Protein AF-A0A9X8YN24-F1 (afdb_monomer_lite)

Sequence (82 aa):
AELKSHDTLIISAPMYNFNIPTQLKIYFDLIARAGQTFRYTSAGAEGLVTGKKAIVISSRGGVHADTPTDLITPYVKLFLGF

Secondary structure (DSSP, 8-state):
-GGGG-SEEEEE---BTTB--HHHHHHHHHH--BTTTEEEETTEEEES--SPEEEEE---SS--TTSTT--HHHHHHHHH--

Foldseek 3Di:
DVLLPDQEAEAEFEDDPLGGDVVVVVVLVVQPDEPRQWHQDPVGIGGDSPNHHYDYDYHYPDDCPPHPSNPYVVVVCVSVVD

Organism: Serratia marcescens (NCBI:txid615)

Structure (mmCIF, N/CA/C/O backbone):
data_AF-A0A9X8YN24-F1
#
_entry.id   AF-A0A9X8YN24-F1
#
loop_
_atom_site.group_PDB
_atom_site.id
_atom_site.type_symbol
_atom_site.label_atom_id
_atom_site.label_alt_id
_atom_site.label_com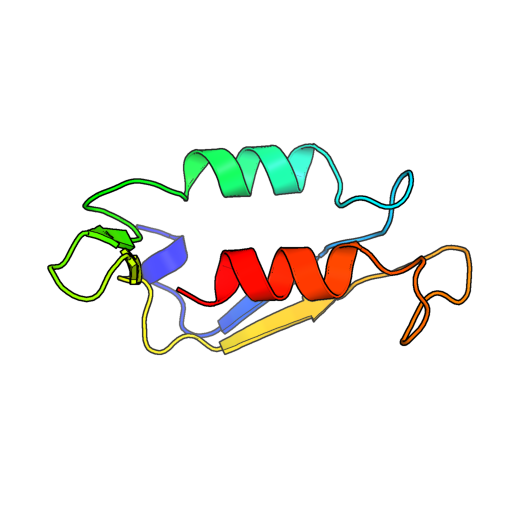p_id
_atom_site.label_asym_id
_atom_site.label_entity_id
_atom_site.label_seq_id
_atom_site.pdbx_PDB_ins_code
_atom_site.Cartn_x
_atom_site.Cartn_y
_atom_site.Cartn_z
_atom_site.occupancy
_atom_site.B_iso_or_equiv
_atom_site.auth_seq_id
_atom_site.auth_comp_id
_atom_site.auth_asym_id
_atom_site.auth_atom_id
_atom_site.pdbx_PDB_model_num
ATOM 1 N N . ALA A 1 1 ? -16.563 3.605 2.866 1.00 74.25 1 ALA A N 1
ATOM 2 C CA . ALA A 1 1 ? -17.647 2.659 2.542 1.00 74.25 1 ALA A CA 1
ATOM 3 C C . ALA A 1 1 ? -17.157 1.648 1.512 1.00 74.25 1 ALA A C 1
ATOM 5 O O . ALA A 1 1 ? -17.002 0.497 1.885 1.00 74.25 1 ALA A O 1
ATOM 6 N N . GLU A 1 2 ? -16.777 2.089 0.307 1.00 95.38 2 GLU A N 1
ATOM 7 C CA . GLU A 1 2 ? -16.289 1.228 -0.788 1.00 95.38 2 GLU A CA 1
ATOM 8 C C . GLU A 1 2 ? -15.161 0.254 -0.390 1.00 95.38 2 GLU A C 1
ATOM 10 O O . GLU A 1 2 ? -15.330 -0.954 -0.507 1.00 95.38 2 GLU A O 1
ATOM 15 N N . LEU A 1 3 ? -14.036 0.739 0.154 1.00 95.12 3 LEU A N 1
ATOM 16 C CA . LEU A 1 3 ? -12.900 -0.129 0.519 1.00 95.12 3 LEU A CA 1
ATOM 17 C C . LEU A 1 3 ? -13.284 -1.270 1.485 1.00 95.12 3 LEU A C 1
ATOM 19 O O . LEU A 1 3 ? -12.769 -2.378 1.389 1.00 95.12 3 LEU A O 1
ATOM 23 N N . LYS A 1 4 ? -14.198 -1.005 2.428 1.00 95.12 4 LYS A N 1
ATOM 24 C CA . LYS A 1 4 ? -14.619 -1.984 3.444 1.00 95.12 4 LYS A CA 1
ATOM 25 C C . LYS A 1 4 ? -15.665 -2.973 2.922 1.00 95.12 4 LYS A C 1
ATOM 27 O O . LYS A 1 4 ? -15.770 -4.062 3.484 1.00 95.12 4 LYS A O 1
ATOM 32 N N . SER A 1 5 ? -16.420 -2.604 1.884 1.00 97.06 5 SER A N 1
ATOM 33 C CA . SER A 1 5 ? -17.538 -3.392 1.345 1.00 97.06 5 SER A CA 1
ATOM 34 C C . SER A 1 5 ? -17.121 -4.479 0.353 1.00 97.06 5 SER A C 1
ATOM 36 O O . SER A 1 5 ? -17.988 -5.137 -0.207 1.00 97.06 5 SER A O 1
ATOM 38 N N . HIS A 1 6 ? -15.822 -4.660 0.119 1.00 97.38 6 HIS A N 1
ATOM 39 C CA . HIS A 1 6 ? -15.283 -5.684 -0.773 1.00 97.38 6 HIS A CA 1
ATOM 40 C C . HIS A 1 6 ? -14.395 -6.647 0.011 1.00 97.38 6 HIS A C 1
ATOM 42 O O . HIS A 1 6 ? -13.750 -6.242 0.979 1.00 97.38 6 HIS A O 1
ATOM 48 N N . ASP A 1 7 ? -14.345 -7.910 -0.409 1.00 97.25 7 ASP A N 1
ATOM 49 C CA . ASP A 1 7 ? -13.488 -8.932 0.210 1.00 97.25 7 ASP A CA 1
ATOM 50 C C . ASP A 1 7 ? -12.114 -9.011 -0.456 1.00 97.25 7 ASP A C 1
ATOM 52 O O . ASP A 1 7 ? -11.105 -9.274 0.198 1.00 97.25 7 ASP A O 1
ATOM 56 N N . THR A 1 8 ? -12.070 -8.754 -1.766 1.00 97.81 8 THR A N 1
ATOM 57 C CA . THR A 1 8 ? -10.841 -8.758 -2.561 1.00 97.81 8 THR A CA 1
ATOM 58 C C . THR A 1 8 ? -10.565 -7.370 -3.119 1.00 97.81 8 THR A C 1
ATOM 60 O O . THR A 1 8 ? -11.435 -6.754 -3.729 1.00 97.81 8 THR A O 1
ATOM 63 N N . LEU A 1 9 ? -9.334 -6.900 -2.936 1.00 97.12 9 LEU A N 1
ATOM 64 C CA . LEU A 1 9 ? -8.838 -5.626 -3.440 1.00 97.12 9 LEU A CA 1
ATOM 65 C C . LEU A 1 9 ? -7.812 -5.902 -4.539 1.00 97.12 9 LEU A C 1
ATOM 67 O O . LEU A 1 9 ? -6.764 -6.485 -4.267 1.00 97.12 9 LEU A O 1
ATOM 71 N N . ILE A 1 10 ? -8.102 -5.492 -5.773 1.00 98.12 10 ILE A N 1
ATOM 72 C CA . ILE A 1 10 ? -7.156 -5.583 -6.893 1.00 98.12 10 ILE A CA 1
ATOM 73 C C . ILE A 1 10 ? -6.547 -4.199 -7.102 1.00 98.12 10 ILE A C 1
ATOM 75 O O . ILE A 1 10 ? -7.262 -3.244 -7.394 1.00 98.12 10 ILE A O 1
ATOM 79 N N . ILE A 1 11 ? -5.229 -4.085 -6.940 1.00 98.44 11 ILE A N 1
ATOM 80 C CA . ILE A 1 11 ? -4.513 -2.806 -6.966 1.00 98.44 11 ILE A CA 1
ATOM 81 C C . ILE A 1 11 ? -3.465 -2.846 -8.075 1.00 98.44 11 ILE A C 1
ATOM 83 O O . ILE A 1 11 ? -2.542 -3.660 -8.042 1.00 98.44 11 ILE A O 1
ATOM 87 N N . SER A 1 12 ? -3.584 -1.944 -9.049 1.00 98.38 12 SER A N 1
ATOM 88 C CA . SER A 1 12 ? -2.532 -1.710 -10.040 1.00 98.38 12 SER A CA 1
ATOM 89 C C . SER A 1 12 ? -1.513 -0.718 -9.481 1.00 98.38 12 SER A C 1
ATOM 91 O O . SER A 1 12 ? -1.867 0.412 -9.149 1.00 98.38 12 SER A O 1
ATOM 93 N N . ALA A 1 13 ? -0.256 -1.141 -9.368 1.00 98.50 13 ALA A N 1
ATOM 94 C CA . ALA A 1 13 ? 0.841 -0.344 -8.820 1.00 98.50 13 ALA A CA 1
ATOM 95 C C . ALA A 1 13 ? 2.071 -0.390 -9.751 1.00 98.50 13 ALA A C 1
ATOM 97 O O . ALA A 1 13 ? 3.095 -0.984 -9.388 1.00 98.50 13 ALA A O 1
ATOM 98 N N . PRO A 1 14 ? 1.980 0.160 -10.978 1.00 98.56 14 PRO A N 1
ATOM 99 C CA . PRO A 1 14 ? 3.114 0.203 -11.894 1.00 98.56 14 PRO A CA 1
ATOM 100 C C . PRO A 1 14 ? 4.233 1.095 -11.342 1.00 98.56 14 PRO A C 1
ATOM 102 O O . PRO A 1 14 ? 3.977 2.052 -10.615 1.00 98.56 14 PRO A O 1
ATOM 105 N N . MET A 1 15 ? 5.480 0.786 -11.692 1.00 98.75 15 MET A N 1
ATOM 106 C CA . MET A 1 15 ? 6.637 1.564 -11.250 1.00 98.75 15 MET A CA 1
ATOM 107 C C . MET A 1 15 ? 6.861 2.789 -12.131 1.00 98.75 15 MET A C 1
ATOM 109 O O . MET A 1 15 ? 7.281 2.639 -13.278 1.00 98.75 15 MET A O 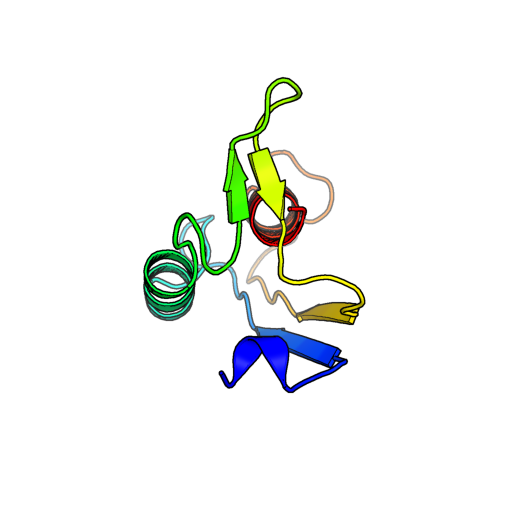1
ATOM 113 N N . TYR A 1 16 ? 6.689 3.985 -11.563 1.00 98.56 16 TYR A N 1
ATOM 114 C CA . TYR A 1 16 ? 7.113 5.260 -12.149 1.00 98.56 16 TYR A CA 1
ATOM 115 C C . TYR A 1 16 ? 8.160 5.909 -11.244 1.00 98.56 16 TYR A C 1
ATOM 117 O O . TYR A 1 16 ? 7.8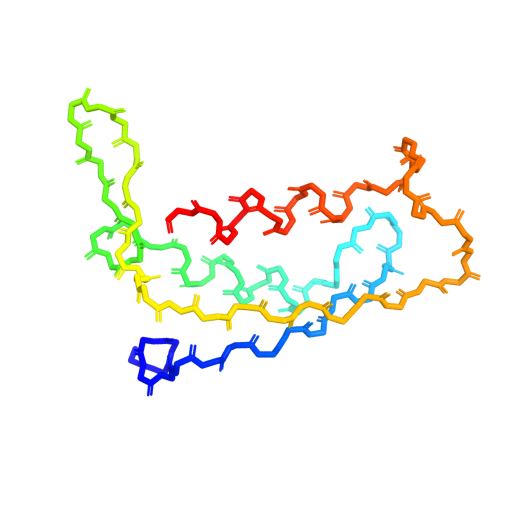80 6.220 -10.090 1.00 98.56 16 TYR A O 1
ATOM 125 N N . ASN A 1 17 ? 9.377 6.111 -11.761 1.00 98.19 17 ASN A N 1
ATOM 126 C CA . ASN A 1 17 ? 10.491 6.727 -11.026 1.00 98.19 17 ASN A CA 1
ATOM 127 C C . ASN A 1 17 ? 10.734 6.090 -9.641 1.00 98.19 17 ASN A C 1
ATOM 129 O O . ASN A 1 17 ? 10.800 6.789 -8.632 1.00 98.19 17 ASN A O 1
ATOM 133 N N . PHE A 1 18 ? 10.834 4.754 -9.596 1.00 98.25 18 PHE A N 1
ATOM 134 C CA . PHE A 1 18 ? 11.026 3.951 -8.373 1.00 98.25 18 PHE A CA 1
ATOM 135 C C . PHE A 1 18 ? 9.900 4.058 -7.329 1.00 98.25 18 PHE A C 1
ATOM 137 O O . PHE A 1 18 ? 10.065 3.614 -6.195 1.00 98.25 18 PHE A O 1
ATOM 144 N N . ASN A 1 19 ? 8.746 4.610 -7.704 1.00 98.62 19 ASN A N 1
ATOM 145 C CA . ASN A 1 19 ? 7.599 4.801 -6.825 1.00 98.62 19 ASN A CA 1
ATOM 146 C C . ASN A 1 19 ? 6.298 4.320 -7.492 1.00 98.62 19 ASN A C 1
ATOM 148 O O . ASN A 1 19 ? 6.271 3.991 -8.682 1.00 98.62 19 ASN A O 1
ATOM 152 N N . ILE A 1 20 ? 5.213 4.272 -6.720 1.00 98.75 20 ILE A N 1
ATOM 153 C CA . ILE A 1 20 ? 3.862 4.088 -7.256 1.00 98.75 20 ILE A CA 1
ATOM 154 C C . ILE A 1 20 ? 3.382 5.358 -7.981 1.00 98.75 20 ILE A C 1
ATOM 156 O O . ILE A 1 20 ? 3.891 6.450 -7.709 1.00 98.75 20 ILE A O 1
ATOM 160 N N . PRO A 1 21 ? 2.366 5.272 -8.859 1.00 98.75 21 PRO A N 1
ATOM 161 C CA . PRO A 1 21 ? 1.820 6.455 -9.509 1.00 98.75 21 PRO A CA 1
ATOM 162 C C . PRO A 1 21 ? 1.183 7.403 -8.494 1.00 98.75 21 PRO A C 1
ATOM 164 O O . PRO A 1 21 ? 0.529 6.967 -7.542 1.00 98.75 21 PRO A O 1
ATOM 167 N N . THR A 1 22 ? 1.284 8.706 -8.752 1.00 98.69 22 THR A N 1
ATOM 168 C CA . THR A 1 22 ? 0.675 9.746 -7.912 1.00 98.69 22 THR A CA 1
ATOM 169 C C . THR A 1 22 ? -0.827 9.531 -7.720 1.00 98.69 22 THR A C 1
ATOM 171 O O . THR A 1 22 ? -1.343 9.779 -6.638 1.00 98.69 22 THR A O 1
ATOM 174 N N . GLN A 1 23 ? -1.536 9.009 -8.723 1.00 98.62 23 GLN A N 1
ATOM 175 C CA . GLN A 1 23 ? -2.965 8.696 -8.635 1.00 98.62 23 GLN A CA 1
ATOM 176 C C . GLN A 1 23 ? -3.260 7.658 -7.542 1.00 98.62 23 GLN A C 1
ATOM 178 O O . GLN A 1 23 ? -4.186 7.844 -6.753 1.00 98.62 23 GLN A O 1
ATOM 183 N N . LEU A 1 24 ? -2.447 6.598 -7.452 1.00 98.69 24 LEU A N 1
ATOM 184 C CA . LEU A 1 24 ? -2.579 5.600 -6.390 1.00 98.69 24 LEU A CA 1
ATOM 185 C C . LEU A 1 24 ? -2.179 6.193 -5.035 1.00 98.69 24 LEU A C 1
ATOM 187 O O . LEU A 1 24 ? -2.850 5.950 -4.036 1.00 98.69 24 LEU A O 1
ATOM 191 N N . LYS A 1 25 ? -1.124 7.014 -5.005 1.00 98.69 25 LYS A N 1
ATOM 192 C CA . LYS A 1 25 ? -0.675 7.678 -3.778 1.00 98.69 25 LYS A CA 1
ATOM 193 C C . LYS A 1 25 ? -1.743 8.614 -3.204 1.00 98.69 25 LYS A C 1
ATOM 195 O O . LYS A 1 25 ? -1.992 8.567 -2.006 1.00 98.69 25 LYS A O 1
ATOM 200 N N . ILE A 1 26 ? -2.417 9.396 -4.047 1.00 98.75 26 ILE A N 1
ATOM 201 C CA . ILE A 1 26 ? -3.542 10.253 -3.643 1.00 98.75 26 ILE A CA 1
ATOM 202 C C . ILE A 1 26 ? -4.669 9.407 -3.045 1.00 98.75 26 ILE A C 1
ATOM 204 O O . ILE A 1 26 ? -5.207 9.758 -1.997 1.00 98.75 26 ILE A O 1
ATOM 208 N N . TYR A 1 27 ? -5.014 8.279 -3.673 1.00 98.50 27 TYR A N 1
ATOM 209 C CA . TYR A 1 27 ? -6.020 7.371 -3.122 1.00 98.50 27 TYR A CA 1
ATOM 210 C C . TYR A 1 27 ? -5.609 6.853 -1.736 1.00 98.50 27 TYR A C 1
ATOM 212 O O . TYR A 1 27 ? -6.401 6.946 -0.800 1.00 98.50 27 TYR A O 1
ATOM 220 N N . PHE A 1 28 ? -4.364 6.386 -1.581 1.00 98.31 28 PHE A N 1
ATOM 221 C CA . PHE A 1 28 ? -3.800 5.952 -0.297 1.00 98.31 28 PHE A CA 1
ATOM 222 C C . PHE A 1 28 ? -3.882 7.043 0.776 1.00 98.31 28 PHE A C 1
ATOM 224 O O . PHE A 1 28 ? -4.364 6.776 1.879 1.00 98.31 28 PHE A O 1
ATOM 231 N N . ASP A 1 29 ? -3.509 8.277 0.441 1.00 98.50 29 ASP A N 1
ATOM 232 C CA . ASP A 1 29 ? -3.566 9.410 1.367 1.00 98.50 29 ASP A CA 1
ATOM 233 C C . ASP A 1 29 ? -5.001 9.710 1.834 1.00 98.50 29 ASP A C 1
ATOM 235 O O . ASP A 1 29 ? -5.223 10.037 2.998 1.00 98.50 29 ASP A O 1
ATOM 239 N N . LEU A 1 30 ? -5.999 9.549 0.960 1.00 98.19 30 LEU A N 1
ATOM 240 C CA . LEU A 1 30 ? -7.405 9.792 1.299 1.00 98.19 30 LEU A CA 1
ATOM 241 C C . LEU A 1 30 ? -8.038 8.668 2.129 1.00 98.19 30 LEU A C 1
ATOM 243 O O . LEU A 1 30 ? -8.953 8.930 2.920 1.00 98.19 30 LEU A O 1
ATOM 247 N N . ILE A 1 31 ? -7.588 7.421 1.962 1.00 97.25 31 ILE A N 1
ATOM 248 C CA . ILE A 1 31 ? -8.127 6.288 2.727 1.00 97.25 31 ILE A CA 1
ATOM 249 C C . ILE A 1 31 ? -7.423 6.085 4.069 1.00 97.25 31 ILE A C 1
ATOM 251 O O . ILE A 1 31 ? -8.044 5.522 4.968 1.00 97.25 31 ILE A O 1
ATOM 255 N N . ALA A 1 32 ? -6.184 6.545 4.251 1.00 97.31 32 ALA A N 1
ATOM 256 C CA . ALA A 1 32 ? -5.454 6.452 5.516 1.00 97.31 32 ALA A CA 1
ATOM 257 C C . ALA A 1 32 ? -5.983 7.475 6.538 1.00 97.31 32 ALA A C 1
ATOM 259 O O . ALA A 1 32 ? -5.508 8.604 6.639 1.00 97.31 32 ALA A O 1
ATOM 260 N N . ARG A 1 33 ? -7.003 7.089 7.312 1.00 96.88 33 ARG A N 1
ATOM 261 C CA . ARG A 1 33 ? -7.735 7.978 8.222 1.00 96.88 33 ARG A CA 1
ATOM 262 C C . ARG A 1 33 ? -7.861 7.356 9.610 1.00 96.88 33 ARG A C 1
ATOM 264 O O . ARG A 1 33 ? -8.458 6.286 9.766 1.00 96.88 33 ARG A O 1
ATOM 271 N N . ALA A 1 34 ? -7.362 8.068 10.620 1.00 96.94 34 ALA A N 1
ATOM 272 C CA . ALA A 1 34 ? -7.478 7.668 12.019 1.00 96.94 34 ALA A CA 1
ATOM 273 C C . ALA A 1 34 ? -8.954 7.532 12.440 1.00 96.94 34 ALA A C 1
ATOM 275 O O . ALA A 1 34 ? -9.806 8.340 12.062 1.00 96.94 34 ALA A O 1
ATOM 276 N N . GLY A 1 35 ? -9.266 6.473 13.186 1.00 96.31 35 GLY A N 1
ATOM 277 C CA . GLY A 1 35 ? -10.623 6.093 13.585 1.00 96.31 35 GLY A CA 1
ATOM 278 C C . GLY A 1 35 ? -11.480 5.499 12.460 1.00 96.31 35 GLY A C 1
ATOM 279 O O . GLY A 1 35 ? -12.609 5.090 12.717 1.00 96.31 35 GLY A O 1
ATOM 280 N N . GLN A 1 36 ? -10.977 5.440 11.221 1.00 96.19 36 GLN A N 1
ATOM 281 C CA . GLN A 1 36 ? -11.717 4.923 10.065 1.00 96.19 36 GLN A CA 1
ATOM 282 C C . GLN A 1 36 ? -11.061 3.676 9.482 1.00 96.19 36 GLN A C 1
ATOM 284 O O . GLN A 1 36 ? -11.723 2.646 9.367 1.00 96.19 36 GLN A O 1
ATOM 289 N N . THR A 1 37 ? -9.785 3.750 9.111 1.00 97.12 37 THR A N 1
ATOM 290 C CA . THR A 1 37 ? -9.034 2.628 8.516 1.00 97.12 37 THR A CA 1
ATOM 29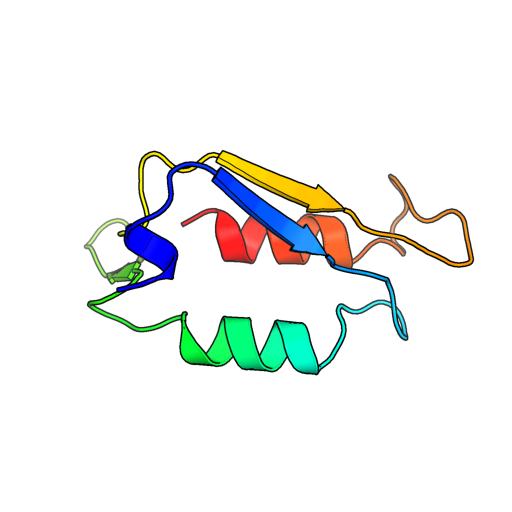1 C C . THR A 1 37 ? -7.917 2.120 9.408 1.00 97.12 37 THR A C 1
ATOM 293 O O . THR A 1 37 ? -7.534 0.967 9.266 1.00 97.12 37 THR A O 1
ATOM 296 N N . PHE A 1 38 ? -7.496 2.912 10.390 1.00 97.50 38 PHE A N 1
ATOM 297 C CA . PHE A 1 38 ? -6.652 2.480 11.498 1.00 97.50 38 PHE A CA 1
ATOM 298 C C . PHE A 1 38 ? -7.041 3.228 12.779 1.00 97.50 38 PHE A C 1
ATOM 300 O O . PHE A 1 38 ? -7.730 4.251 12.726 1.00 97.50 38 PHE A O 1
ATOM 307 N N . ARG A 1 39 ? -6.586 2.753 13.936 1.00 97.44 39 ARG A N 1
ATOM 308 C CA . ARG A 1 39 ? -6.651 3.468 15.220 1.00 97.44 39 ARG A CA 1
ATOM 309 C C . ARG A 1 39 ? -5.349 3.305 15.995 1.00 97.44 39 ARG A C 1
ATOM 311 O O . ARG A 1 39 ? -4.571 2.402 15.713 1.00 97.44 39 ARG A O 1
ATOM 318 N N . TYR A 1 40 ? -5.134 4.162 16.987 1.00 96.75 40 TYR A N 1
ATOM 319 C CA . TYR A 1 40 ? -4.036 4.007 17.937 1.00 96.75 40 TYR A CA 1
ATOM 320 C C . TYR A 1 40 ? -4.506 3.258 19.181 1.00 96.75 40 TYR A C 1
ATOM 322 O O . TYR A 1 40 ? -5.581 3.532 19.716 1.00 96.75 40 TYR A O 1
ATOM 330 N N . THR A 1 41 ? -3.676 2.330 19.638 1.00 96.44 41 THR A N 1
ATOM 331 C CA . THR A 1 41 ? -3.833 1.572 20.881 1.00 96.44 41 THR A CA 1
ATOM 332 C C . THR A 1 41 ? -2.557 1.704 21.714 1.00 96.44 41 THR A C 1
ATOM 334 O O . THR A 1 41 ? -1.548 2.228 21.236 1.00 96.44 41 THR A O 1
ATOM 337 N N . SER A 1 42 ? -2.559 1.198 22.948 1.00 97.31 42 SER A N 1
ATOM 338 C CA . SER A 1 42 ? -1.340 1.123 23.766 1.00 97.31 42 SER A CA 1
ATOM 339 C C . SER A 1 42 ? -0.242 0.244 23.146 1.00 97.31 42 SER A C 1
ATOM 341 O O . SER A 1 42 ? 0.926 0.434 23.468 1.00 97.31 42 SER A O 1
A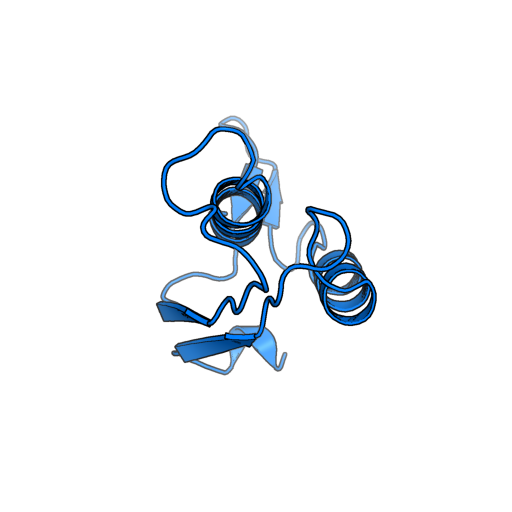TOM 343 N N . ALA A 1 43 ? -0.596 -0.680 22.246 1.00 95.19 43 ALA A N 1
ATOM 344 C CA . ALA A 1 43 ? 0.341 -1.543 21.525 1.00 95.19 43 ALA A CA 1
ATOM 345 C C . ALA A 1 43 ? 0.825 -0.943 20.186 1.00 95.19 43 ALA A C 1
ATOM 347 O O . ALA A 1 43 ? 1.634 -1.561 19.499 1.00 95.19 43 ALA A O 1
ATOM 348 N N . GLY A 1 44 ? 0.344 0.248 19.809 1.00 93.00 44 GLY A N 1
ATOM 349 C CA . GLY A 1 44 ? 0.651 0.902 18.535 1.00 93.00 44 GLY A CA 1
ATOM 350 C C . GLY A 1 44 ? -0.566 1.048 17.619 1.00 93.00 44 GLY A C 1
ATOM 351 O O . GLY A 1 44 ? -1.715 1.007 18.068 1.00 93.00 44 GLY A O 1
ATOM 352 N N . ALA A 1 45 ? -0.312 1.282 16.329 1.00 94.12 45 ALA A N 1
ATOM 353 C CA . ALA A 1 45 ? -1.364 1.411 15.325 1.00 94.12 45 ALA A CA 1
ATOM 354 C C . ALA A 1 45 ? -1.971 0.038 14.983 1.00 94.12 45 ALA A C 1
ATOM 356 O O . ALA A 1 45 ? -1.244 -0.920 14.746 1.00 94.12 45 ALA A O 1
ATOM 357 N N . GLU A 1 46 ? -3.298 -0.033 14.939 1.00 96.31 46 GLU A N 1
ATOM 358 C CA . GLU A 1 46 ? -4.082 -1.223 14.591 1.00 96.31 46 GLU A CA 1
ATOM 359 C C . GLU A 1 46 ? -4.982 -0.894 13.396 1.00 96.31 46 GLU A C 1
ATOM 361 O O . GLU A 1 46 ? -5.689 0.123 13.419 1.00 96.31 46 GLU A O 1
ATOM 366 N N . GLY A 1 47 ? -4.989 -1.728 12.357 1.00 96.88 47 GLY A N 1
ATOM 367 C CA . GLY A 1 47 ? -5.879 -1.545 11.221 1.00 96.88 47 GLY A CA 1
ATOM 368 C C . GLY A 1 47 ? -7.313 -1.971 11.478 1.00 96.88 47 GLY A C 1
ATOM 369 O O . GLY A 1 47 ? -7.632 -2.855 12.266 1.00 96.88 47 GLY A O 1
ATOM 370 N N . LEU A 1 48 ? -8.213 -1.304 10.764 1.00 96.88 48 LEU A N 1
ATOM 371 C CA . LEU A 1 48 ? -9.662 -1.481 10.853 1.00 96.88 48 LEU A CA 1
ATOM 372 C C . LEU A 1 48 ? -10.266 -1.984 9.533 1.00 96.88 48 LEU A C 1
ATOM 374 O O . LEU A 1 48 ? -11.490 -2.056 9.397 1.00 96.88 48 LEU A O 1
ATOM 378 N N . VAL A 1 49 ? -9.429 -2.280 8.536 1.00 96.38 49 VAL A N 1
ATOM 379 C CA . VAL A 1 49 ? -9.825 -2.850 7.240 1.00 96.38 49 VAL A CA 1
ATOM 380 C C . VAL A 1 49 ? -9.404 -4.318 7.222 1.00 96.38 49 VAL A C 1
ATOM 382 O O . VAL A 1 49 ? -8.468 -4.718 6.543 1.00 96.38 49 VAL A O 1
ATOM 385 N N . THR A 1 50 ? -10.092 -5.125 8.026 1.00 95.69 50 THR A N 1
ATOM 386 C CA . THR A 1 50 ? -9.712 -6.515 8.299 1.00 95.69 50 THR A CA 1
ATOM 387 C C . THR A 1 50 ? -10.417 -7.514 7.378 1.00 95.69 50 THR A C 1
ATOM 389 O O . THR A 1 50 ? -11.416 -7.199 6.723 1.00 95.69 50 THR A O 1
ATOM 392 N N . GLY A 1 51 ? -9.882 -8.739 7.314 1.00 95.62 51 GLY A N 1
ATOM 393 C CA . GLY A 1 51 ? -10.482 -9.852 6.567 1.00 95.62 51 GLY A CA 1
ATOM 394 C C . GLY A 1 51 ? -10.426 -9.697 5.046 1.00 95.62 51 GLY A C 1
ATOM 395 O O . GLY A 1 51 ? -11.265 -10.260 4.349 1.00 95.62 51 GLY A O 1
ATOM 396 N N . LYS A 1 52 ? -9.486 -8.897 4.526 1.00 96.00 52 LYS A N 1
ATOM 397 C CA . LYS A 1 52 ? -9.376 -8.588 3.094 1.00 96.00 52 LYS A CA 1
ATOM 398 C C . LYS A 1 52 ? -8.245 -9.364 2.440 1.00 96.00 52 LYS A C 1
ATOM 400 O O . LYS A 1 52 ? -7.182 -9.545 3.027 1.00 96.00 52 LYS A O 1
ATOM 405 N N . LYS A 1 53 ? -8.446 -9.757 1.183 1.00 96.88 53 LYS A N 1
ATOM 406 C CA . LYS A 1 53 ? -7.385 -10.258 0.307 1.00 96.88 53 LYS A CA 1
ATOM 407 C C . LYS A 1 53 ? -6.953 -9.147 -0.645 1.00 96.88 53 LYS A C 1
ATOM 409 O O . LYS A 1 53 ? -7.736 -8.731 -1.492 1.00 96.88 53 LYS A O 1
ATOM 414 N N . ALA A 1 54 ? -5.706 -8.695 -0.553 1.00 97.56 54 ALA A N 1
ATOM 415 C CA . ALA A 1 54 ? -5.142 -7.752 -1.517 1.00 97.56 54 ALA A CA 1
ATOM 416 C C . ALA A 1 54 ? -4.325 -8.487 -2.591 1.00 97.56 54 ALA A C 1
ATOM 418 O O . ALA A 1 54 ? -3.485 -9.330 -2.277 1.00 97.56 54 ALA A O 1
ATOM 419 N N . ILE A 1 55 ? -4.561 -8.157 -3.860 1.00 98.19 55 ILE A N 1
ATOM 420 C CA . ILE A 1 55 ? -3.789 -8.616 -5.017 1.00 98.19 55 ILE A CA 1
ATOM 421 C C . ILE A 1 55 ? -3.181 -7.379 -5.672 1.00 98.19 55 ILE A C 1
ATOM 423 O O . ILE A 1 55 ? -3.898 -6.534 -6.205 1.00 98.19 55 ILE A O 1
ATOM 427 N N . VAL A 1 56 ? -1.853 -7.275 -5.634 1.00 98.12 56 VAL A N 1
ATOM 428 C CA . VAL A 1 56 ? -1.117 -6.147 -6.213 1.00 98.12 56 VAL A CA 1
ATOM 429 C C . VAL A 1 56 ? -0.493 -6.579 -7.534 1.00 98.12 56 VAL A C 1
ATOM 431 O O . VAL A 1 56 ? 0.311 -7.508 -7.572 1.00 98.12 56 VAL A O 1
ATOM 434 N N . ILE A 1 57 ? -0.848 -5.887 -8.613 1.00 98.44 57 ILE A N 1
ATOM 435 C CA . ILE A 1 57 ? -0.288 -6.093 -9.949 1.00 98.44 57 ILE A CA 1
ATOM 436 C C . ILE A 1 57 ? 0.663 -4.929 -10.229 1.00 98.44 57 ILE A C 1
ATOM 438 O O . ILE A 1 57 ? 0.227 -3.794 -10.423 1.00 98.44 57 ILE A O 1
ATOM 442 N N . SER A 1 58 ? 1.969 -5.203 -10.230 1.00 98.19 58 SER A N 1
ATOM 443 C CA . SER A 1 58 ? 3.012 -4.189 -10.424 1.00 98.19 58 SER A CA 1
ATOM 444 C C . SER A 1 58 ? 3.820 -4.484 -11.684 1.00 98.19 58 SER A C 1
ATOM 446 O O . SER A 1 58 ? 4.609 -5.429 -11.720 1.00 98.19 58 SER A O 1
ATOM 448 N N . SER A 1 59 ? 3.615 -3.679 -12.729 1.00 98.31 59 SER A N 1
ATOM 449 C CA . SER A 1 59 ? 4.433 -3.700 -13.944 1.00 98.31 59 SER A CA 1
ATOM 450 C C . SER A 1 59 ? 5.628 -2.755 -13.810 1.00 98.31 59 SER A C 1
ATOM 452 O O . SER A 1 59 ? 5.561 -1.725 -13.136 1.00 98.31 59 SER A O 1
ATOM 454 N N . ARG A 1 60 ? 6.747 -3.118 -14.439 1.00 98.25 60 ARG A N 1
ATOM 455 C CA . ARG A 1 60 ? 7.991 -2.341 -14.443 1.00 98.25 60 ARG A CA 1
ATOM 456 C C . ARG A 1 60 ? 8.629 -2.426 -15.826 1.00 98.25 60 ARG A C 1
ATOM 458 O O . ARG A 1 60 ? 8.449 -3.429 -16.510 1.00 98.25 60 ARG A O 1
ATOM 465 N N . GLY A 1 61 ? 9.377 -1.393 -16.217 1.00 98.38 61 GLY A N 1
ATOM 466 C CA . GLY A 1 61 ? 10.183 -1.435 -17.442 1.00 98.38 61 GLY A CA 1
ATOM 467 C C . GLY A 1 61 ? 11.420 -2.333 -17.311 1.00 98.38 61 GLY A C 1
ATOM 468 O O . GLY A 1 61 ? 11.786 -3.004 -18.268 1.00 98.38 61 GLY A O 1
ATOM 469 N N . GLY A 1 62 ? 12.044 -2.366 -16.126 1.00 97.50 62 GLY A N 1
ATOM 470 C CA . GLY A 1 62 ? 13.206 -3.204 -15.812 1.00 97.50 62 GLY A CA 1
ATOM 471 C C . GLY A 1 62 ? 12.903 -4.347 -14.837 1.00 97.50 62 GLY A C 1
ATOM 472 O O . GLY A 1 62 ? 11.782 -4.499 -14.344 1.00 97.50 62 GLY A O 1
ATOM 473 N N . VAL A 1 63 ? 13.932 -5.140 -14.522 1.00 98.12 63 VAL A N 1
ATOM 474 C CA . VAL A 1 63 ? 13.866 -6.212 -13.517 1.00 98.12 63 VAL A CA 1
ATOM 475 C C . VAL A 1 63 ? 14.307 -5.658 -12.164 1.00 98.12 63 VAL A C 1
ATOM 477 O O . VAL A 1 63 ? 15.488 -5.415 -11.943 1.00 98.12 63 VAL A O 1
ATOM 480 N N . HIS A 1 64 ? 13.343 -5.457 -11.266 1.00 98.19 64 HIS A N 1
ATOM 481 C CA . HIS A 1 64 ? 13.590 -4.908 -9.926 1.00 98.19 64 HIS A CA 1
ATOM 482 C C . HIS A 1 64 ? 13.250 -5.885 -8.795 1.00 98.19 64 HIS A C 1
ATOM 484 O O . HIS A 1 64 ? 13.684 -5.662 -7.667 1.00 98.19 64 HIS A O 1
ATOM 490 N N . ALA A 1 65 ? 12.487 -6.947 -9.081 1.00 96.06 65 ALA A N 1
ATOM 491 C CA . ALA A 1 65 ? 12.044 -7.907 -8.072 1.00 96.06 65 ALA A CA 1
ATOM 492 C C . ALA A 1 65 ? 13.237 -8.461 -7.281 1.00 96.06 65 ALA A C 1
ATOM 494 O O . ALA A 1 65 ? 14.253 -8.823 -7.871 1.00 96.06 65 ALA A O 1
ATOM 495 N N . ASP A 1 66 ? 13.098 -8.478 -5.956 1.00 95.75 66 ASP A N 1
ATOM 496 C CA . ASP A 1 66 ? 14.118 -8.943 -5.010 1.00 95.75 66 ASP A CA 1
ATOM 497 C C . ASP A 1 66 ? 15.473 -8.211 -5.117 1.00 95.75 66 ASP A C 1
ATOM 499 O O . ASP A 1 66 ? 16.515 -8.726 -4.713 1.00 95.75 66 ASP A O 1
ATOM 503 N N . THR A 1 67 ? 15.464 -6.971 -5.620 1.00 98.19 67 THR A N 1
ATOM 504 C CA . THR A 1 67 ? 16.630 -6.075 -5.633 1.00 98.19 67 THR A CA 1
ATOM 505 C C . THR A 1 67 ? 16.409 -4.862 -4.720 1.00 98.19 67 THR A C 1
ATOM 507 O O . THR A 1 67 ? 15.263 -4.476 -4.479 1.00 98.19 67 THR A O 1
ATOM 510 N N . PRO A 1 68 ? 17.477 -4.155 -4.299 1.00 98.19 68 PRO A N 1
ATOM 511 C CA . PRO A 1 68 ? 17.355 -2.901 -3.544 1.00 98.19 68 PRO A CA 1
ATOM 512 C C . PRO A 1 68 ? 16.599 -1.774 -4.267 1.00 98.19 68 PRO A C 1
ATOM 514 O O . PRO A 1 68 ? 16.224 -0.786 -3.645 1.00 98.19 68 PRO A O 1
ATOM 517 N N . THR A 1 69 ? 16.392 -1.896 -5.581 1.00 98.44 69 THR A N 1
ATOM 518 C CA . THR A 1 69 ? 15.676 -0.891 -6.381 1.00 98.44 69 THR A CA 1
ATOM 519 C C . THR A 1 69 ? 14.157 -1.094 -6.393 1.00 98.44 69 THR A C 1
ATOM 521 O O . THR A 1 69 ? 13.433 -0.215 -6.861 1.00 98.44 69 THR A O 1
ATOM 524 N N . ASP A 1 70 ? 13.647 -2.209 -5.852 1.00 98.38 70 ASP A N 1
ATOM 525 C CA . ASP A 1 70 ? 12.212 -2.384 -5.610 1.00 98.38 70 ASP A CA 1
ATOM 526 C C . ASP A 1 70 ? 11.808 -1.774 -4.266 1.00 98.38 70 ASP A C 1
ATOM 528 O O . ASP A 1 70 ? 11.720 -2.439 -3.235 1.00 98.38 70 ASP A O 1
ATOM 532 N N . LEU A 1 71 ? 11.532 -0.473 -4.302 1.00 98.44 71 LEU A N 1
ATOM 533 C CA . LEU A 1 71 ? 10.982 0.262 -3.164 1.00 98.44 71 LEU A CA 1
ATOM 534 C C . LEU A 1 71 ? 9.452 0.135 -3.065 1.00 98.44 71 LEU A C 1
ATOM 536 O O . LEU A 1 71 ? 8.872 0.416 -2.017 1.00 98.44 71 LEU A O 1
ATOM 540 N N . ILE A 1 72 ? 8.783 -0.309 -4.135 1.00 98.12 72 ILE A N 1
ATOM 541 C CA . ILE A 1 72 ? 7.317 -0.342 -4.235 1.00 98.12 72 ILE A CA 1
ATOM 542 C C . ILE A 1 72 ? 6.745 -1.515 -3.454 1.00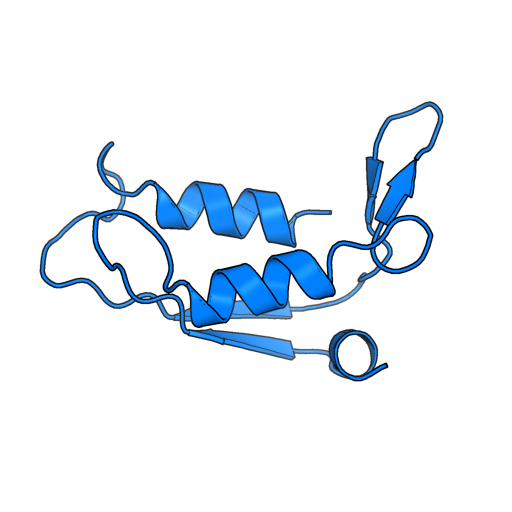 98.12 72 ILE A C 1
ATOM 544 O O . ILE A 1 72 ? 5.806 -1.334 -2.681 1.00 98.12 72 ILE A O 1
ATOM 548 N N . THR A 1 73 ? 7.297 -2.714 -3.639 1.00 98.06 73 THR A N 1
ATOM 549 C CA . THR A 1 73 ? 6.817 -3.919 -2.954 1.00 98.06 73 THR A CA 1
ATOM 550 C C . THR A 1 73 ? 6.815 -3.762 -1.427 1.00 98.06 73 THR A C 1
ATOM 552 O O . THR A 1 73 ? 5.764 -4.009 -0.825 1.00 98.06 73 THR A O 1
ATOM 555 N N . PRO A 1 74 ? 7.913 -3.336 -0.763 1.00 98.12 74 PRO A N 1
ATOM 556 C CA . PRO A 1 74 ? 7.891 -3.125 0.684 1.00 98.12 74 PRO A CA 1
ATOM 557 C C . PRO A 1 74 ? 6.972 -1.968 1.094 1.00 98.12 74 PRO A C 1
ATOM 559 O O . PRO A 1 74 ? 6.257 -2.099 2.085 1.00 98.12 74 PRO A O 1
ATOM 562 N N . TYR A 1 75 ? 6.920 -0.876 0.324 1.00 98.31 75 TYR A N 1
ATOM 563 C CA . TYR A 1 75 ? 6.040 0.260 0.611 1.00 98.31 75 TYR A CA 1
ATOM 564 C C . TYR A 1 75 ? 4.554 -0.126 0.601 1.00 98.31 75 TYR A C 1
ATOM 566 O O . TYR A 1 75 ? 3.833 0.161 1.555 1.00 98.31 75 TYR A O 1
ATOM 574 N N . VAL A 1 76 ? 4.087 -0.810 -0.448 1.00 98.00 76 VAL A N 1
ATOM 575 C CA . VAL A 1 76 ? 2.677 -1.209 -0.570 1.00 98.00 76 VAL A CA 1
ATOM 576 C C . VAL A 1 76 ? 2.316 -2.256 0.486 1.00 98.00 76 VAL A C 1
ATOM 578 O O . VAL A 1 76 ? 1.234 -2.180 1.062 1.00 98.00 76 VAL A O 1
ATOM 581 N N . LYS A 1 77 ? 3.222 -3.196 0.797 1.00 97.31 77 LYS A N 1
ATOM 582 C CA . LYS A 1 77 ? 3.025 -4.154 1.900 1.00 97.31 77 LYS A CA 1
ATOM 583 C C . LYS A 1 77 ? 2.895 -3.452 3.249 1.00 97.31 77 LYS A C 1
ATOM 585 O O . LYS A 1 77 ? 2.009 -3.804 4.016 1.00 97.31 77 LYS A O 1
ATOM 590 N N . LEU A 1 78 ? 3.749 -2.466 3.523 1.00 96.94 78 LEU A N 1
ATOM 591 C CA . LEU A 1 78 ? 3.684 -1.679 4.751 1.00 96.94 78 LEU A CA 1
ATOM 592 C C . LEU A 1 78 ? 2.365 -0.906 4.838 1.00 96.94 78 LEU A C 1
ATOM 594 O O . LEU A 1 78 ? 1.692 -0.957 5.861 1.00 96.94 78 LEU A O 1
ATOM 598 N N . PHE A 1 79 ? 1.982 -0.218 3.761 1.00 97.69 79 PHE A N 1
ATOM 599 C CA . PHE A 1 79 ? 0.763 0.584 3.733 1.00 97.69 79 PHE A CA 1
ATOM 600 C C . PHE A 1 79 ? -0.504 -0.266 3.890 1.00 97.69 79 PHE A C 1
ATOM 602 O O . PHE A 1 79 ? -1.417 0.148 4.585 1.00 97.69 79 PHE A O 1
ATOM 609 N N . LEU A 1 80 ? -0.578 -1.445 3.267 1.00 96.38 80 LEU A N 1
ATOM 610 C CA . LEU A 1 80 ? -1.752 -2.326 3.347 1.00 96.38 80 LEU A CA 1
ATOM 611 C C . LEU A 1 80 ? -1.731 -3.276 4.555 1.00 96.38 80 LEU A C 1
ATOM 613 O O . LEU A 1 80 ? -2.675 -4.040 4.730 1.00 96.38 80 LEU A O 1
ATOM 617 N N . GLY A 1 81 ? -0.647 -3.281 5.334 1.00 88.88 81 GLY A N 1
ATOM 618 C CA . GLY A 1 81 ? -0.396 -4.259 6.393 1.00 88.88 81 GLY A CA 1
ATOM 619 C C . GLY A 1 81 ? -1.003 -3.927 7.756 1.00 88.88 81 GLY A C 1
ATOM 620 O O . GLY A 1 81 ? -0.716 -4.663 8.699 1.00 88.88 81 GLY A O 1
ATOM 621 N N . PHE A 1 82 ? -1.775 -2.837 7.877 1.00 69.38 82 PHE A N 1
ATOM 622 C CA . PHE A 1 82 ? -2.480 -2.496 9.116 1.00 69.38 82 PHE A CA 1
ATOM 623 C C . PHE A 1 82 ? -3.727 -3.354 9.331 1.00 69.38 82 PHE A C 1
ATOM 625 O O . PHE A 1 82 ? -4.525 -3.528 8.382 1.00 69.38 82 PHE A O 1
#

InterPro domains:
  IPR003680 Flavodoxin-like fold [PF02525] (1-82)
  IPR029039 Flavoprotein-like superfamily [G3DSA:3.40.50.360] (1-82)
  IPR029039 Flavoprotein-like superfamily [SSF52218] (2-82)
  IPR050104 FMN-dependent NADH:quinone oxidoreductase, azoreductase type 1 [PTHR43741] (2-82)

pLDDT: mean 96.73, std 4.23, range [69.38, 98.75]

Radius of gyration: 13.84 Å; chains: 1; bounding box: 35×20×41 Å